Protein AF-A0A6A2WWW6-F1 (afdb_monomer_lite)

Foldseek 3Di:
DVVVVVVVVVVVVVVVVVVVVVVVVVVVVVVVVVVVVVVVVVVVVVVVVVDDPPDWDWDDDPPDTDTDD

Secondary structure (DSSP, 8-state):
-HHHHHHHHHHHHHHHHHHHHHHHHHHHHHHHHHHHHHHHHHHHHHHHHTS-TTSPEEEEETTEEEEE-

InterPro domains:
  IPR002777 Prefoldin beta-like [PF01920] (13-65)
  IPR009053 Prefoldin [G3DSA:1.10.287.370] (5-66)

Organism: Hibiscus syriacus (NCBI:txid106335)

Structure (mmCIF, N/CA/C/O backbone):
data_AF-A0A6A2WWW6-F1
#
_entry.id   AF-A0A6A2WWW6-F1
#
loop_
_atom_site.group_PDB
_atom_site.id
_atom_site.type_symbol
_atom_site.label_atom_id
_atom_site.label_alt_id
_atom_site.label_comp_id
_atom_site.label_asym_id
_atom_site.label_entity_id
_atom_site.label_seq_id
_atom_site.pdbx_PDB_ins_code
_atom_site.Cartn_x
_atom_site.Cartn_y
_atom_site.Cartn_z
_atom_site.occupancy
_atom_site.B_iso_or_equiv
_atom_site.auth_seq_id
_atom_site.auth_comp_id
_atom_site.auth_asym_id
_atom_site.auth_atom_id
_atom_site.pdbx_PDB_model_num
ATOM 1 N N . MET A 1 1 ? 23.176 -1.210 -39.814 1.00 63.00 1 MET A N 1
ATOM 2 C CA . MET A 1 1 ? 21.848 -1.734 -39.418 1.00 63.00 1 MET A CA 1
ATOM 3 C C . MET A 1 1 ? 21.878 -2.470 -38.077 1.00 63.00 1 MET A C 1
ATOM 5 O O . MET A 1 1 ? 21.167 -2.045 -37.184 1.00 63.00 1 MET A O 1
ATOM 9 N N . ALA A 1 2 ? 22.712 -3.499 -37.866 1.00 73.94 2 ALA A N 1
ATOM 10 C CA . ALA A 1 2 ? 22.756 -4.225 -36.579 1.00 73.94 2 ALA A CA 1
ATOM 11 C C . ALA A 1 2 ? 23.130 -3.348 -35.362 1.00 73.94 2 ALA A C 1
ATOM 13 O O . ALA A 1 2 ? 22.547 -3.482 -34.292 1.00 73.94 2 ALA A O 1
ATOM 14 N N . GLU A 1 3 ? 24.056 -2.401 -35.527 1.00 75.94 3 GLU A N 1
ATOM 15 C CA . GLU A 1 3 ? 24.460 -1.488 -34.447 1.00 75.94 3 GLU A CA 1
ATOM 16 C C . GLU A 1 3 ? 23.340 -0.515 -34.028 1.00 75.94 3 GLU A C 1
ATOM 18 O O . GLU A 1 3 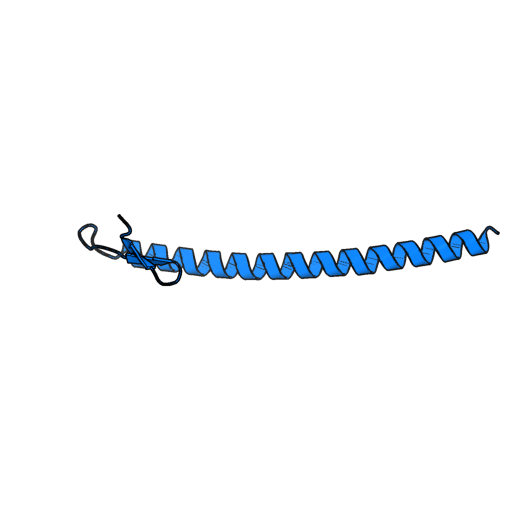? 23.215 -0.157 -32.861 1.00 75.94 3 GLU A O 1
ATOM 23 N N . GLU A 1 4 ? 22.486 -0.122 -34.969 1.00 78.75 4 GLU A N 1
ATOM 24 C CA . GLU A 1 4 ? 21.352 0.781 -34.742 1.00 78.75 4 GLU A CA 1
ATOM 25 C C . GLU A 1 4 ? 20.180 0.058 -34.057 1.00 78.75 4 GLU A C 1
ATOM 27 O O . GLU A 1 4 ? 19.545 0.596 -33.148 1.00 78.75 4 GLU A O 1
ATOM 32 N N . ILE A 1 5 ? 19.971 -1.216 -34.406 1.00 83.12 5 ILE A N 1
ATOM 33 C CA . ILE A 1 5 ? 19.045 -2.120 -33.708 1.00 83.12 5 ILE A CA 1
ATOM 34 C C . ILE A 1 5 ? 19.513 -2.346 -32.261 1.00 83.12 5 ILE A C 1
ATOM 36 O O . ILE A 1 5 ? 18.717 -2.275 -31.330 1.00 83.12 5 ILE A O 1
ATOM 40 N N . ASN A 1 6 ? 20.816 -2.532 -32.038 1.00 87.06 6 ASN A N 1
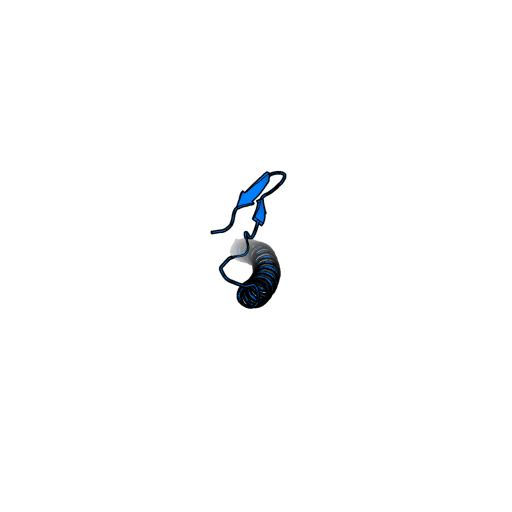ATOM 41 C CA . ASN A 1 6 ? 21.350 -2.704 -30.686 1.00 87.06 6 ASN A CA 1
ATOM 42 C C . ASN A 1 6 ? 21.231 -1.421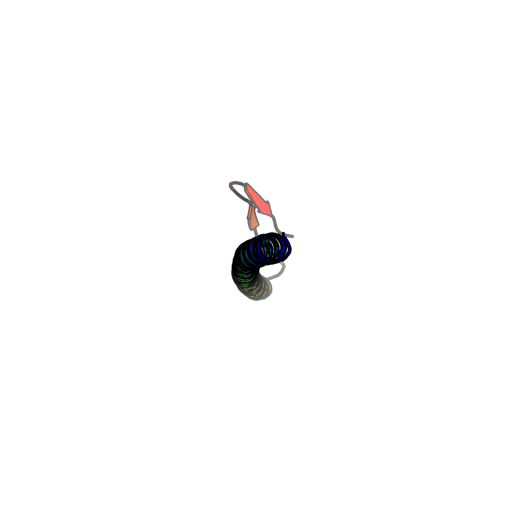 -29.843 1.00 87.06 6 ASN A C 1
ATOM 44 O O . ASN A 1 6 ? 20.884 -1.493 -28.664 1.00 87.06 6 ASN A O 1
ATOM 48 N N . LYS A 1 7 ? 21.474 -0.242 -30.435 1.00 89.12 7 LYS A N 1
ATOM 49 C CA . LYS A 1 7 ? 21.302 1.055 -29.753 1.00 89.12 7 LYS A CA 1
ATOM 50 C C . LYS A 1 7 ? 19.842 1.317 -29.380 1.00 89.12 7 LYS A C 1
ATOM 52 O O . LYS A 1 7 ? 19.572 1.730 -28.255 1.00 89.12 7 LYS A O 1
ATOM 57 N N . SER A 1 8 ? 18.905 1.048 -30.287 1.00 89.25 8 SER A N 1
ATOM 58 C CA . SER A 1 8 ? 17.470 1.218 -30.015 1.00 89.25 8 SER A CA 1
ATOM 59 C C . SER A 1 8 ? 16.963 0.257 -28.935 1.00 89.25 8 SER A C 1
ATOM 61 O O . SER A 1 8 ? 16.311 0.706 -27.994 1.00 89.25 8 SER A O 1
ATOM 63 N N . ALA A 1 9 ? 17.350 -1.023 -28.986 1.00 88.75 9 ALA A N 1
ATOM 64 C CA . ALA A 1 9 ? 17.017 -1.996 -27.944 1.00 88.75 9 ALA A CA 1
ATOM 65 C C . ALA A 1 9 ? 17.568 -1.590 -26.563 1.00 88.75 9 ALA A C 1
ATOM 67 O O . ALA A 1 9 ? 16.896 -1.747 -25.544 1.00 88.75 9 ALA A O 1
ATOM 68 N N . PHE A 1 10 ? 18.777 -1.023 -26.515 1.00 91.25 10 PHE A N 1
ATOM 69 C CA . PHE A 1 10 ? 19.373 -0.546 -25.268 1.00 91.25 10 PHE A CA 1
ATOM 70 C C . PHE A 1 10 ? 18.595 0.629 -24.656 1.00 91.25 10 PHE A C 1
ATOM 72 O O . PHE A 1 10 ? 18.318 0.621 -23.456 1.00 91.25 10 PHE A O 1
ATOM 79 N N . ILE A 1 11 ? 18.186 1.605 -25.474 1.00 93.19 11 ILE A N 1
ATOM 80 C CA . ILE A 1 11 ? 17.371 2.748 -25.026 1.00 93.19 11 ILE A CA 1
ATOM 81 C C . ILE A 1 11 ? 16.010 2.274 -24.503 1.00 93.19 11 ILE A C 1
ATOM 83 O O . ILE A 1 11 ? 15.541 2.752 -23.471 1.00 93.19 11 ILE A O 1
ATOM 87 N N . GLU A 1 12 ? 15.390 1.301 -25.168 1.00 93.50 12 GLU A N 1
ATOM 88 C CA . GLU A 1 12 ? 14.113 0.742 -24.728 1.00 93.50 12 GLU A CA 1
ATOM 89 C C . GLU A 1 12 ? 14.231 0.051 -23.361 1.00 93.50 12 GLU A C 1
ATOM 91 O O . GLU A 1 12 ? 13.406 0.270 -22.471 1.00 93.50 12 GLU A O 1
ATOM 96 N N . ILE A 1 13 ? 15.286 -0.743 -23.156 1.00 95.44 13 ILE A N 1
ATOM 97 C CA . ILE A 1 13 ? 15.554 -1.395 -21.867 1.00 95.44 13 ILE A CA 1
ATOM 98 C C . ILE A 1 13 ? 15.768 -0.351 -20.766 1.00 95.44 13 ILE A C 1
ATOM 100 O O . ILE A 1 13 ? 15.229 -0.503 -19.667 1.00 95.44 13 ILE A O 1
ATOM 104 N N . GLN A 1 14 ? 16.499 0.729 -21.052 1.00 93.69 14 GLN A N 1
ATOM 105 C CA . GLN A 1 14 ? 16.678 1.829 -20.102 1.00 93.69 14 GLN A CA 1
ATOM 106 C C . GLN A 1 14 ? 15.350 2.508 -19.752 1.00 93.69 14 GLN A C 1
ATOM 108 O O . GLN A 1 14 ? 15.074 2.727 -18.572 1.00 93.69 14 GLN A O 1
ATOM 113 N N . GLY A 1 15 ? 14.499 2.779 -20.745 1.00 95.00 15 GLY A N 1
ATOM 114 C CA . GLY A 1 15 ? 13.160 3.331 -20.524 1.00 95.00 15 GLY A CA 1
ATOM 115 C C . GLY A 1 15 ? 12.320 2.439 -19.608 1.00 95.00 15 GLY A C 1
ATOM 116 O O . GLY A 1 15 ? 11.811 2.896 -18.583 1.00 95.00 15 GLY A O 1
ATOM 117 N N . ARG A 1 16 ? 12.279 1.132 -19.897 1.00 95.88 16 ARG A N 1
ATOM 118 C CA . ARG A 1 16 ? 11.577 0.141 -19.065 1.00 95.88 16 ARG A CA 1
ATOM 119 C C . ARG A 1 16 ? 12.126 0.088 -17.637 1.00 95.88 16 ARG A C 1
ATOM 121 O O . ARG A 1 16 ? 11.354 -0.043 -16.688 1.00 95.88 16 ARG A O 1
ATOM 128 N N . MET A 1 17 ? 13.442 0.214 -17.461 1.00 94.81 17 MET A N 1
ATOM 129 C CA . MET A 1 17 ? 14.074 0.234 -16.139 1.00 94.81 17 MET A CA 1
ATOM 130 C C . MET A 1 17 ? 13.647 1.459 -15.318 1.00 94.81 17 MET A C 1
ATOM 132 O O . MET A 1 17 ? 13.362 1.333 -14.122 1.00 94.81 17 MET A O 1
ATOM 136 N N . VAL A 1 18 ? 13.565 2.634 -15.947 1.00 96.12 18 VAL A N 1
ATOM 137 C CA . VAL A 1 18 ? 13.107 3.870 -15.296 1.00 96.12 18 VAL A CA 1
ATOM 138 C C . VAL A 1 18 ? 11.641 3.747 -14.884 1.00 96.12 18 VAL A C 1
ATOM 140 O O . VAL A 1 18 ? 11.304 4.011 -13.728 1.00 96.12 18 VAL A O 1
ATOM 143 N N . GLU A 1 19 ? 10.781 3.279 -15.788 1.00 96.12 19 GLU A N 1
ATOM 144 C CA . GLU A 1 19 ? 9.359 3.071 -15.505 1.00 96.12 19 GLU A CA 1
ATOM 145 C C . GLU A 1 19 ? 9.131 2.072 -14.367 1.00 96.12 19 GLU A C 1
ATOM 147 O O . GLU A 1 19 ? 8.350 2.337 -13.448 1.00 96.12 19 GLU A O 1
ATOM 152 N N . LEU A 1 20 ? 9.829 0.933 -14.398 1.00 96.94 20 LEU A N 1
ATOM 153 C CA . LEU A 1 20 ? 9.713 -0.095 -13.368 1.00 96.94 20 LEU A CA 1
ATOM 154 C C . LEU A 1 20 ? 10.159 0.439 -12.005 1.00 96.94 20 LEU A C 1
ATOM 156 O O . LEU A 1 20 ? 9.479 0.223 -11.002 1.00 96.94 20 LEU A O 1
ATOM 160 N N . THR A 1 21 ? 11.259 1.192 -11.973 1.00 96.50 21 THR A N 1
ATOM 161 C CA . THR A 1 21 ? 11.752 1.831 -10.748 1.00 96.50 21 THR A CA 1
ATOM 162 C C . THR A 1 21 ? 10.745 2.847 -10.202 1.00 96.50 21 THR A C 1
ATOM 164 O O . THR A 1 21 ? 10.525 2.910 -8.991 1.00 96.50 21 THR A O 1
ATOM 167 N N . GLY A 1 22 ? 10.093 3.616 -11.080 1.00 96.75 22 GLY A N 1
ATOM 168 C CA . GLY A 1 22 ? 9.023 4.543 -10.709 1.00 96.75 22 GLY A CA 1
ATOM 169 C C . GLY A 1 22 ? 7.838 3.829 -10.052 1.00 96.75 22 GLY A C 1
ATOM 170 O O . GLY A 1 22 ? 7.431 4.190 -8.945 1.00 96.75 22 GLY A O 1
ATOM 171 N N . LYS A 1 23 ? 7.341 2.761 -10.687 1.00 97.12 23 LYS A N 1
ATOM 172 C CA . LYS A 1 23 ? 6.244 1.935 -10.154 1.00 97.12 23 LYS A CA 1
ATOM 173 C C . LYS A 1 23 ? 6.615 1.281 -8.822 1.00 97.12 23 LYS A C 1
ATOM 175 O O . LYS A 1 23 ? 5.808 1.276 -7.896 1.00 97.12 23 LYS A O 1
ATOM 180 N N . LEU A 1 24 ? 7.844 0.785 -8.688 1.00 97.12 24 LEU A N 1
ATOM 181 C CA . LEU A 1 24 ? 8.319 0.158 -7.456 1.00 97.12 24 LEU A CA 1
ATOM 182 C C . LEU A 1 24 ? 8.323 1.145 -6.281 1.00 97.12 24 LEU A C 1
ATOM 184 O O . LEU A 1 24 ? 7.801 0.824 -5.214 1.00 97.12 24 LEU A O 1
ATOM 188 N N . LYS A 1 25 ? 8.824 2.371 -6.484 1.00 97.44 25 LYS A N 1
ATOM 189 C CA . LYS A 1 25 ? 8.776 3.428 -5.457 1.00 97.44 25 LYS A CA 1
ATOM 190 C C . LYS A 1 25 ? 7.343 3.794 -5.072 1.00 97.44 25 LYS A C 1
ATOM 192 O O . LYS A 1 25 ? 7.053 3.998 -3.894 1.00 97.44 25 LYS A O 1
ATOM 197 N N . GLN A 1 26 ? 6.440 3.858 -6.049 1.00 96.75 26 GLN A N 1
ATOM 198 C CA . GLN A 1 26 ? 5.027 4.124 -5.793 1.00 96.75 26 GLN A CA 1
ATOM 199 C C . GLN A 1 26 ? 4.409 3.044 -4.892 1.00 96.75 26 GLN A C 1
ATOM 201 O O . GLN A 1 26 ? 3.766 3.380 -3.898 1.00 96.75 26 GLN A O 1
ATOM 206 N N . VAL A 1 27 ? 4.635 1.764 -5.200 1.00 97.44 27 VAL A N 1
ATOM 207 C CA . VAL A 1 27 ? 4.120 0.641 -4.398 1.00 97.44 27 VAL A CA 1
ATOM 208 C C . VAL A 1 27 ? 4.737 0.629 -2.998 1.00 97.44 27 VAL A C 1
ATOM 210 O O . VAL A 1 27 ? 4.008 0.473 -2.022 1.00 97.44 27 VAL A O 1
ATOM 213 N N . GLN A 1 28 ? 6.044 0.876 -2.866 1.00 96.94 28 GLN A N 1
ATOM 214 C CA . GLN A 1 28 ? 6.705 0.972 -1.557 1.00 96.94 28 GLN A CA 1
ATOM 215 C C . GLN A 1 28 ? 6.084 2.058 -0.669 1.00 96.94 28 GLN A C 1
ATOM 217 O O . GLN A 1 28 ? 5.818 1.821 0.511 1.00 96.94 28 GLN A O 1
ATOM 222 N N . ASN A 1 29 ? 5.794 3.233 -1.232 1.00 96.75 29 ASN A N 1
ATOM 223 C CA . ASN A 1 29 ? 5.136 4.305 -0.490 1.00 96.75 29 ASN A CA 1
ATOM 224 C C . ASN A 1 29 ? 3.707 3.926 -0.077 1.00 96.75 29 ASN A C 1
ATOM 226 O O . ASN A 1 29 ? 3.314 4.189 1.058 1.00 96.75 29 ASN A O 1
ATOM 230 N N . GLN A 1 30 ? 2.944 3.275 -0.962 1.00 96.69 30 GLN A N 1
ATOM 231 C CA . GLN A 1 30 ? 1.600 2.791 -0.629 1.00 96.69 30 GLN A CA 1
ATOM 232 C C . GLN A 1 30 ? 1.629 1.762 0.505 1.00 96.69 30 GLN A C 1
ATOM 234 O O . GLN A 1 30 ? 0.832 1.871 1.437 1.00 96.69 30 GLN A O 1
ATOM 239 N N . MET A 1 31 ? 2.564 0.807 0.463 1.00 97.19 31 MET A N 1
ATOM 240 C CA . MET A 1 31 ? 2.737 -0.185 1.527 1.00 97.19 31 MET A CA 1
ATOM 241 C C . MET A 1 31 ? 3.020 0.484 2.871 1.00 97.19 31 MET A C 1
ATOM 243 O O . MET A 1 31 ? 2.310 0.217 3.836 1.00 97.19 31 MET A O 1
ATOM 247 N N . ARG A 1 32 ? 3.971 1.425 2.921 1.00 95.81 32 ARG A N 1
ATOM 248 C CA . ARG A 1 32 ? 4.308 2.153 4.153 1.00 95.81 32 ARG A CA 1
ATOM 249 C C . ARG A 1 32 ? 3.104 2.894 4.742 1.00 95.81 32 ARG A C 1
ATOM 251 O O . 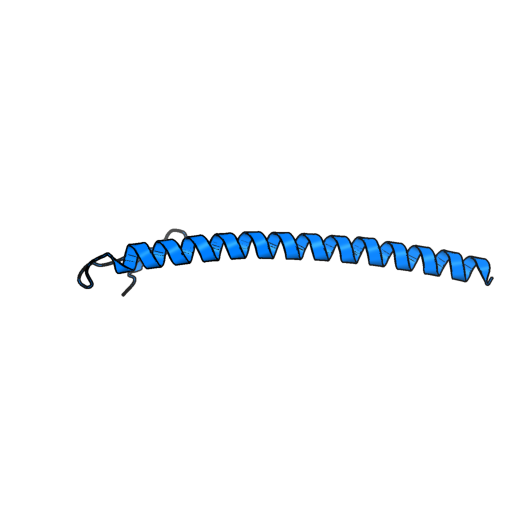ARG A 1 32 ? 2.888 2.856 5.953 1.00 95.81 32 ARG A O 1
ATOM 258 N N . THR A 1 33 ? 2.313 3.565 3.904 1.00 96.00 33 THR A N 1
ATOM 259 C CA . THR A 1 33 ? 1.089 4.245 4.356 1.00 96.00 33 THR A CA 1
ATOM 260 C C . THR A 1 33 ? 0.083 3.245 4.920 1.00 96.00 33 THR A C 1
ATOM 262 O O . THR A 1 33 ? -0.441 3.457 6.013 1.00 96.00 33 THR A O 1
ATOM 265 N N . LYS A 1 34 ? -0.145 2.125 4.225 1.00 96.12 34 LYS A N 1
ATOM 266 C CA . LYS A 1 34 ? -1.096 1.089 4.653 1.00 96.12 34 LYS A CA 1
ATOM 267 C C . LYS A 1 34 ? -0.672 0.389 5.941 1.00 96.12 34 LYS A C 1
ATOM 269 O O . LYS A 1 34 ? -1.516 0.113 6.787 1.00 96.12 34 LYS A O 1
ATOM 274 N N . GLU A 1 35 ? 0.619 0.152 6.134 1.00 96.19 35 GLU A N 1
ATOM 275 C CA . GLU A 1 35 ? 1.152 -0.367 7.397 1.00 96.19 35 GLU A CA 1
ATOM 276 C C . GLU A 1 35 ? 0.929 0.616 8.553 1.00 96.19 35 GLU A C 1
ATOM 278 O O . GLU A 1 35 ? 0.532 0.207 9.647 1.00 96.19 35 GLU A O 1
ATOM 283 N N . GLY A 1 36 ? 1.107 1.917 8.304 1.00 95.50 36 GLY A N 1
ATOM 284 C CA . GLY A 1 36 ? 0.795 2.969 9.272 1.00 95.50 36 GLY A CA 1
ATOM 285 C C . GLY A 1 36 ? -0.690 3.011 9.647 1.00 95.50 36 GLY A C 1
ATOM 286 O O . GLY A 1 36 ? -1.021 3.054 10.833 1.00 95.50 36 GLY A O 1
ATOM 287 N N . GLU A 1 37 ? -1.583 2.950 8.657 1.00 94.31 37 GLU A N 1
ATOM 288 C CA . GLU A 1 37 ? -3.036 2.875 8.866 1.00 94.31 37 GLU A CA 1
ATOM 289 C C . GLU A 1 37 ? -3.429 1.624 9.660 1.00 94.31 37 GLU A C 1
ATOM 291 O O . GLU A 1 37 ? -4.185 1.725 10.625 1.00 94.31 37 GLU A O 1
ATOM 296 N N . LYS A 1 38 ? -2.863 0.460 9.316 1.00 95.44 38 LYS A N 1
ATOM 297 C CA . LYS A 1 38 ? -3.097 -0.802 10.031 1.00 95.44 38 LYS A CA 1
ATOM 298 C C . LYS A 1 38 ? -2.688 -0.696 11.497 1.00 95.44 38 LYS A C 1
ATOM 300 O O . LYS A 1 38 ? -3.450 -1.106 12.368 1.00 95.44 38 LYS A O 1
ATOM 305 N N . LYS A 1 39 ? -1.506 -0.137 11.778 1.00 96.12 39 LYS A N 1
ATOM 306 C CA . LYS A 1 39 ? -1.024 0.035 13.154 1.00 96.12 39 LYS A CA 1
ATOM 307 C C . LYS A 1 39 ? -1.955 0.938 13.962 1.00 96.12 39 LYS A C 1
ATOM 309 O O . LYS A 1 39 ? -2.284 0.602 15.091 1.00 96.12 39 LYS A O 1
ATOM 314 N N . ARG A 1 40 ? -2.404 2.055 13.379 1.00 93.31 40 ARG A N 1
ATOM 315 C CA . ARG A 1 40 ? -3.364 2.960 14.030 1.00 93.31 40 ARG A CA 1
ATOM 316 C C . ARG A 1 40 ? -4.697 2.268 14.304 1.00 93.31 40 ARG A C 1
ATOM 318 O O . ARG A 1 40 ? -5.169 2.327 15.427 1.00 93.31 40 ARG A O 1
ATOM 325 N N . ALA A 1 41 ? -5.254 1.567 13.317 1.00 91.44 41 ALA A N 1
ATOM 326 C CA . ALA A 1 41 ? -6.515 0.844 13.476 1.00 91.44 41 ALA A CA 1
ATOM 327 C C . ALA A 1 41 ? -6.438 -0.240 14.562 1.00 91.44 41 ALA A C 1
ATOM 329 O O . ALA A 1 41 ? -7.394 -0.415 15.310 1.00 91.44 41 ALA A O 1
ATOM 330 N N . PHE A 1 42 ? -5.304 -0.939 14.665 1.00 93.56 42 PHE A N 1
ATOM 331 C CA . PHE A 1 42 ? -5.089 -1.942 15.706 1.00 93.56 42 PHE A CA 1
ATOM 332 C C . PHE A 1 42 ? -5.077 -1.319 17.106 1.00 93.56 42 PHE A C 1
ATOM 334 O O . PHE A 1 42 ? -5.761 -1.816 17.991 1.00 93.56 42 PHE A O 1
ATOM 341 N N . LEU A 1 43 ? -4.368 -0.199 17.285 1.00 94.44 43 LEU A N 1
ATOM 342 C CA . LEU A 1 43 ? -4.351 0.526 18.559 1.00 94.44 43 LEU A CA 1
ATOM 343 C C . LEU A 1 43 ? -5.741 1.057 18.928 1.00 94.44 43 LEU A C 1
ATOM 345 O O . LEU A 1 43 ? -6.175 0.878 20.056 1.00 94.44 43 LEU A O 1
ATOM 349 N N . THR A 1 44 ? -6.481 1.627 17.972 1.00 90.69 44 THR A N 1
ATOM 350 C CA . THR A 1 44 ? -7.862 2.074 18.217 1.00 90.69 44 THR A CA 1
ATOM 351 C C . THR A 1 44 ? -8.774 0.915 18.623 1.00 90.69 44 THR A C 1
ATOM 353 O O . THR A 1 44 ? -9.634 1.089 19.476 1.00 90.69 44 THR A O 1
ATOM 356 N N . LEU A 1 45 ? -8.602 -0.274 18.040 1.00 89.25 45 LEU A N 1
ATOM 357 C CA . LEU A 1 45 ? -9.375 -1.453 18.434 1.00 89.25 45 LEU A CA 1
ATOM 358 C C . LEU A 1 45 ? -9.022 -1.915 19.853 1.00 89.25 45 LEU A C 1
ATOM 360 O O . LEU A 1 45 ? -9.917 -2.268 20.615 1.00 89.25 45 LEU A O 1
ATOM 364 N N . GLU A 1 46 ? -7.739 -1.886 20.212 1.00 91.12 46 GLU A N 1
ATOM 365 C CA . GLU A 1 46 ? -7.279 -2.199 21.567 1.00 91.12 46 GLU A CA 1
ATOM 366 C C . GLU A 1 46 ? -7.861 -1.216 22.593 1.00 91.12 46 GLU A C 1
ATOM 368 O O . GLU A 1 46 ? -8.373 -1.641 23.626 1.00 91.12 46 GLU A O 1
ATOM 373 N N . GLU A 1 47 ? -7.873 0.080 22.284 1.00 88.50 47 GLU A N 1
ATOM 374 C CA . GLU A 1 47 ? -8.493 1.113 23.121 1.00 88.50 47 GLU A CA 1
ATOM 375 C C . GLU A 1 47 ? -10.006 0.900 23.265 1.00 88.50 47 GLU A C 1
ATOM 377 O O . GLU A 1 47 ? -10.525 0.934 24.378 1.00 88.50 47 GLU A O 1
ATOM 382 N N . LEU A 1 48 ? -10.716 0.623 22.164 1.00 87.62 48 LEU A N 1
ATOM 383 C CA . LEU A 1 48 ? -12.159 0.361 22.188 1.00 87.62 48 LEU A CA 1
ATOM 384 C C . LEU A 1 48 ? -12.511 -0.898 22.986 1.00 87.62 48 LEU A C 1
ATOM 386 O O . LEU A 1 48 ? -13.527 -0.907 23.668 1.00 87.62 48 LEU A O 1
ATOM 390 N N . SER A 1 49 ? -11.667 -1.933 22.954 1.00 85.44 49 SER A N 1
ATOM 391 C CA . SER A 1 49 ? -11.885 -3.167 23.723 1.00 85.44 49 SER A CA 1
ATOM 392 C C . SER A 1 49 ? -11.794 -2.984 25.242 1.00 85.44 49 SER A C 1
ATOM 394 O O . SER A 1 49 ? -12.278 -3.826 25.992 1.00 85.44 49 SER A O 1
ATOM 396 N N . GLN A 1 50 ? -11.167 -1.897 25.702 1.00 86.62 50 GLN A N 1
ATOM 397 C CA . GLN A 1 50 ? -11.095 -1.547 27.124 1.00 86.62 50 GLN A CA 1
ATOM 398 C C . GLN A 1 50 ? -12.325 -0.761 27.592 1.00 86.62 50 GLN A C 1
ATOM 400 O O . GLN A 1 50 ? -12.512 -0.574 28.796 1.00 86.62 50 GLN A O 1
ATOM 405 N N . VAL A 1 51 ? -13.147 -0.273 26.659 1.00 86.19 51 VAL A N 1
ATOM 406 C CA . VAL A 1 51 ? -14.379 0.448 26.970 1.00 86.19 51 VAL A CA 1
ATOM 407 C C . VAL A 1 51 ? -15.476 -0.572 27.312 1.00 86.19 51 VAL A C 1
ATOM 409 O O . VAL A 1 51 ? -15.566 -1.605 26.653 1.00 86.19 51 VAL A O 1
ATOM 412 N N . PRO A 1 52 ? -16.315 -0.313 28.329 1.00 85.31 52 PRO A N 1
ATOM 413 C CA . PRO A 1 52 ? -17.464 -1.158 28.643 1.00 85.31 52 PRO A CA 1
ATOM 414 C C . PRO A 1 52 ? -18.432 -1.328 27.459 1.00 85.31 52 PRO A C 1
ATOM 416 O O . PRO A 1 52 ? -18.726 -0.361 26.754 1.00 85.31 52 PRO A O 1
ATOM 419 N N . ASP A 1 53 ? -18.986 -2.535 27.295 1.00 81.81 53 ASP A N 1
ATOM 420 C CA . ASP A 1 53 ? -19.897 -2.897 26.190 1.00 81.81 53 ASP A CA 1
ATOM 421 C C . ASP A 1 53 ? -21.201 -2.069 26.151 1.00 81.81 53 ASP A C 1
ATOM 423 O O . ASP A 1 53 ? -21.889 -2.025 25.134 1.00 81.81 53 ASP A O 1
ATOM 427 N N . ASP A 1 54 ? -21.572 -1.414 27.255 1.00 84.50 54 ASP A N 1
ATOM 428 C CA . ASP A 1 54 ? -22.762 -0.560 27.363 1.00 84.50 54 ASP A CA 1
ATOM 429 C C . ASP A 1 54 ? -22.526 0.884 26.882 1.00 84.50 54 ASP A C 1
ATOM 431 O O . ASP A 1 54 ? -23.453 1.702 26.839 1.00 84.50 54 ASP A O 1
ATOM 435 N N . THR A 1 55 ? -21.291 1.214 26.498 1.00 84.38 55 THR A N 1
ATOM 436 C CA . THR A 1 55 ? -20.914 2.554 26.058 1.00 84.38 55 THR A CA 1
ATOM 437 C C . THR A 1 55 ? -21.102 2.708 24.550 1.00 84.38 55 THR A C 1
ATOM 439 O O . THR A 1 55 ? -20.491 2.014 23.743 1.00 84.38 55 THR A O 1
ATOM 442 N N . ASN A 1 56 ? -21.896 3.700 24.144 1.00 84.44 56 ASN A N 1
ATOM 443 C CA . ASN A 1 56 ? -22.049 4.053 22.732 1.00 84.44 56 ASN A CA 1
ATOM 444 C C . ASN A 1 56 ? -20.736 4.606 22.160 1.00 84.44 56 ASN A C 1
ATOM 446 O O . ASN A 1 56 ? -20.280 5.678 22.567 1.00 84.44 56 ASN A O 1
ATOM 450 N N . THR A 1 57 ? -20.169 3.929 21.163 1.00 83.81 57 THR A N 1
ATOM 451 C CA . THR A 1 57 ? -18.986 4.410 20.439 1.00 83.81 57 THR A CA 1
ATOM 452 C C . THR A 1 57 ? -19.405 5.046 19.114 1.00 83.81 57 THR A C 1
ATOM 454 O O . THR A 1 57 ? -20.348 4.604 18.464 1.00 83.81 57 THR A O 1
ATOM 457 N N . TYR A 1 58 ? -18.737 6.120 18.694 1.00 86.94 58 TYR A N 1
ATOM 458 C CA . TYR A 1 58 ? -19.037 6.804 17.433 1.00 86.94 58 TYR A CA 1
ATOM 459 C C . TYR A 1 58 ? -17.771 6.934 16.598 1.00 86.94 58 TYR A C 1
ATOM 461 O O . TYR A 1 58 ? -16.722 7.342 17.094 1.00 86.94 58 TYR A O 1
ATOM 469 N N . LYS A 1 59 ? -17.881 6.636 15.306 1.00 86.50 59 LYS A N 1
ATOM 470 C CA . LYS A 1 59 ? -16.816 6.813 14.325 1.00 86.50 59 LYS A CA 1
ATOM 471 C C . LYS A 1 59 ? -17.136 7.995 13.422 1.00 86.50 59 LYS A C 1
ATOM 473 O O . LYS A 1 59 ? -18.188 8.021 12.784 1.00 86.50 59 LYS A O 1
ATOM 478 N N . SER A 1 60 ? -16.212 8.945 13.319 1.00 87.38 60 SER A N 1
ATOM 479 C CA . SER A 1 60 ? -16.272 9.969 12.280 1.00 87.38 60 SER A CA 1
ATOM 480 C C . SER A 1 60 ? -15.895 9.363 10.929 1.00 87.38 60 SER A C 1
ATOM 482 O O . SER A 1 60 ? -14.846 8.737 10.761 1.00 87.38 60 SER A O 1
ATOM 484 N N . ILE A 1 61 ? -16.787 9.526 9.960 1.00 86.31 61 ILE A N 1
ATOM 485 C CA . ILE A 1 61 ? -16.521 9.282 8.548 1.00 86.31 61 ILE A CA 1
ATOM 486 C C . ILE A 1 61 ? -16.783 10.618 7.866 1.00 86.31 61 ILE A C 1
ATOM 488 O O . ILE A 1 61 ? -17.921 11.085 7.816 1.00 86.31 61 ILE A O 1
ATOM 492 N N . ASP A 1 62 ? -15.707 11.260 7.420 1.00 85.94 62 ASP A N 1
ATOM 493 C CA . ASP A 1 62 ? -15.725 12.629 6.906 1.00 85.94 62 ASP A CA 1
ATOM 494 C C . ASP A 1 62 ? -16.310 13.615 7.935 1.00 85.94 62 ASP A C 1
ATOM 496 O O . ASP A 1 62 ? -15.744 13.797 9.013 1.00 85.94 62 ASP A O 1
ATOM 500 N N . THR A 1 63 ? -17.443 14.246 7.625 1.00 87.56 63 THR A N 1
ATOM 501 C CA . THR A 1 63 ? -18.147 15.184 8.513 1.00 87.56 63 THR A CA 1
ATOM 502 C C . THR A 1 63 ? -19.293 14.538 9.294 1.00 87.56 63 THR A C 1
ATOM 504 O O . THR A 1 63 ? -19.975 15.223 10.055 1.00 87.56 63 THR A O 1
ATOM 507 N N . ILE A 1 64 ? -19.521 13.231 9.127 1.00 87.00 64 ILE A N 1
ATOM 508 C CA . ILE A 1 64 ? -20.650 12.510 9.719 1.00 87.00 64 ILE A CA 1
ATOM 509 C C . ILE A 1 64 ? -20.153 11.624 10.863 1.00 87.00 64 ILE A C 1
ATOM 511 O O . ILE A 1 64 ? -19.198 10.863 10.714 1.00 87.00 64 ILE A O 1
ATOM 515 N N . LEU A 1 65 ? -20.836 11.684 12.007 1.00 85.81 65 LEU A N 1
ATOM 516 C CA . LEU A 1 65 ? -20.641 10.740 13.106 1.00 85.81 65 LEU A CA 1
ATOM 517 C C . LEU A 1 65 ? -21.579 9.545 12.922 1.0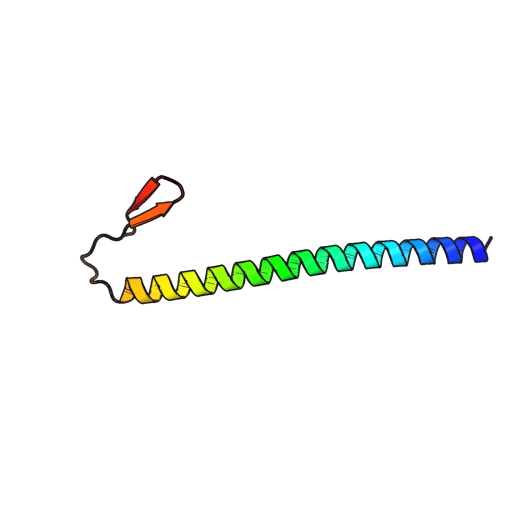0 85.81 65 LEU A C 1
ATOM 519 O O . LEU A 1 65 ? -22.796 9.708 12.845 1.00 85.81 65 LEU A O 1
ATOM 523 N N . LYS A 1 66 ? -21.011 8.341 12.857 1.00 84.25 66 LYS A N 1
ATOM 524 C CA . LYS A 1 66 ? -21.749 7.081 12.755 1.00 84.25 66 LYS A CA 1
ATOM 525 C C . LYS A 1 66 ? -21.609 6.298 14.056 1.00 84.25 66 LYS A C 1
ATOM 527 O O . LYS A 1 66 ? -20.490 6.073 14.503 1.00 84.25 66 LYS A O 1
ATOM 532 N N . LEU A 1 67 ? -22.727 5.865 14.634 1.00 78.00 67 LEU A N 1
ATOM 533 C CA . LEU A 1 67 ? -22.725 4.970 15.792 1.00 78.00 67 LEU A CA 1
ATOM 534 C C . LEU A 1 67 ? -22.081 3.625 15.406 1.00 78.00 67 LEU A C 1
ATOM 536 O O . LEU A 1 67 ? -22.465 3.009 14.406 1.00 78.00 67 LEU A O 1
ATOM 540 N N . CYS A 1 68 ? -21.084 3.212 16.178 1.00 72.19 68 CYS A N 1
ATOM 541 C CA . CYS A 1 68 ? -20.454 1.902 16.139 1.00 72.19 68 CYS A CA 1
ATOM 542 C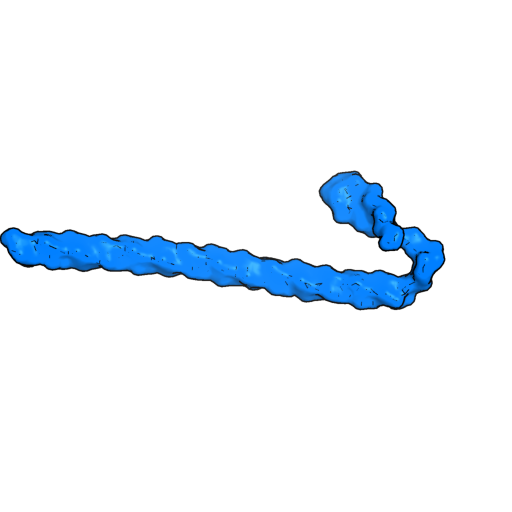 C . CYS A 1 68 ? -21.124 1.049 17.225 1.00 72.19 68 CYS A C 1
ATOM 544 O O . CYS A 1 68 ? -20.975 1.332 18.412 1.00 72.19 68 CYS A O 1
ATOM 546 N N . PHE A 1 69 ? -21.930 0.083 16.775 1.00 58.84 69 PHE A N 1
ATOM 547 C CA . PHE A 1 69 ? -22.534 -0.957 17.611 1.00 58.84 69 PHE A CA 1
ATOM 548 C C . PHE A 1 69 ? -21.513 -2.034 17.960 1.00 58.84 69 PHE A C 1
ATOM 550 O O . PHE A 1 69 ? -20.642 -2.297 17.093 1.00 58.84 69 PHE A O 1
#

pLDDT: mean 89.45, std 7.89, range [58.84, 97.44]

Radius of gyration: 24.76 Å; chains: 1; bounding box: 47×19×68 Å

Sequence (69 aa):
MAEEINKSAFIEIQGRMVELTGKLKQVQNQMRTKEGEKKRAFLTLEELSQVPDDTNTYKSIDTILKLCF